Protein AF-A0A6I9Y7Z2-F1 (afdb_monomer_lite)

InterPro domains:
  IPR001881 EGF-like calcium-binding domain [SM00179] (11-56)
  IPR018097 EGF-like calcium-binding, conserved site [PS01187] (11-37)
  IPR049883 NOTCH1, EGF-like calcium-binding domain [PF07645] (11-55)
  IPR055088 Fibulin, C-terminal Ig-like domain [PF22914] (70-120)

Sequence (152 aa):
MTYKGTYLFNDINECELDSNQCTEAQNCVNFHGGYRCVEKKLCQEPYVHVSENRCLCPTSNPLCHEKPSSVIYRYMSILADRTVPSDIFQIQATTFYPGSFNTFQIRSGNEDGEFYIRVSPYPSNSQSQPFFYKVYSGTGLPNTDAFRSGGL

pLDDT: mean 70.4, std 15.23, range [35.31, 93.12]

Organism: NCBI:txid35019

Structure (mmCIF, N/CA/C/O backbone):
data_AF-A0A6I9Y7Z2-F1
#
_entry.id   AF-A0A6I9Y7Z2-F1
#
loop_
_atom_site.group_PDB
_atom_site.id
_atom_site.type_symbol
_atom_site.label_atom_id
_atom_site.label_alt_id
_atom_site.label_comp_id
_atom_site.label_asym_id
_atom_site.label_entity_id
_atom_site.label_seq_id
_atom_site.pdbx_PDB_ins_code
_atom_site.Cartn_x
_atom_site.Cartn_y
_atom_site.Cartn_z
_atom_site.occupancy
_atom_site.B_iso_or_equiv
_atom_site.auth_seq_id
_atom_site.auth_comp_id
_atom_site.auth_asym_id
_atom_site.auth_atom_id
_atom_site.pdbx_PDB_model_num
ATOM 1 N N . MET A 1 1 ? -37.932 18.261 21.947 1.00 35.50 1 MET A N 1
ATOM 2 C CA . MET A 1 1 ? -36.478 18.394 22.167 1.00 35.50 1 MET A CA 1
ATOM 3 C C . MET A 1 1 ? -35.796 17.975 20.880 1.00 35.50 1 MET A C 1
ATOM 5 O O . MET A 1 1 ? -35.914 16.823 20.490 1.00 35.50 1 MET A O 1
ATOM 9 N N . THR A 1 2 ? -35.213 18.932 20.167 1.00 35.31 2 THR A N 1
ATOM 10 C CA . THR A 1 2 ? -34.608 18.728 18.847 1.00 35.31 2 THR A CA 1
ATOM 11 C C . THR A 1 2 ? -33.109 18.552 19.042 1.00 35.31 2 THR A C 1
ATOM 13 O O . THR A 1 2 ? -32.429 19.524 19.363 1.00 35.31 2 THR A O 1
ATOM 16 N N . TYR A 1 3 ? -32.586 17.339 18.869 1.00 41.38 3 TYR A N 1
ATOM 17 C CA . TYR A 1 3 ? -31.139 17.125 18.822 1.00 41.38 3 TYR A CA 1
ATOM 18 C C . TYR A 1 3 ? -30.618 17.539 17.441 1.00 41.38 3 TYR A C 1
ATOM 20 O O . TYR A 1 3 ? -30.558 16.749 16.505 1.00 41.38 3 TYR A O 1
ATOM 28 N N . LYS A 1 4 ? -30.262 18.823 17.316 1.00 50.69 4 LYS A N 1
ATOM 29 C CA . LYS A 1 4 ? -29.220 19.263 16.384 1.00 50.69 4 LYS A CA 1
ATOM 30 C C . LYS A 1 4 ? -27.877 18.937 17.033 1.00 50.69 4 LYS A C 1
ATOM 32 O O . LYS A 1 4 ? -27.577 19.472 18.094 1.00 50.69 4 LYS A O 1
ATOM 37 N N . GLY A 1 5 ? -27.078 18.098 16.389 1.00 41.09 5 GLY A N 1
ATOM 38 C CA . GLY A 1 5 ? -25.721 17.806 16.830 1.00 41.09 5 GLY A CA 1
ATOM 39 C C . GLY A 1 5 ? -25.018 16.892 15.844 1.00 41.09 5 GLY A C 1
ATOM 40 O O . GLY A 1 5 ? -25.072 15.677 15.967 1.00 41.09 5 GLY A O 1
ATOM 41 N N . THR A 1 6 ? -24.380 17.494 14.848 1.00 51.47 6 THR A N 1
ATOM 42 C CA . THR A 1 6 ? -23.274 16.910 14.088 1.00 51.47 6 THR A CA 1
ATOM 43 C C . THR A 1 6 ? -22.188 16.439 15.056 1.00 51.47 6 THR A C 1
ATOM 45 O O . THR A 1 6 ? -21.318 17.221 15.429 1.00 51.47 6 THR A O 1
ATOM 48 N N . TYR A 1 7 ? -22.226 15.174 15.464 1.00 51.09 7 TYR A N 1
ATOM 49 C CA . TYR A 1 7 ? -21.054 14.495 16.002 1.00 51.09 7 TYR A CA 1
ATOM 50 C C . TYR A 1 7 ? -20.417 13.730 14.847 1.00 51.09 7 TYR A C 1
ATOM 52 O O . TYR A 1 7 ? -20.650 12.541 14.660 1.00 51.09 7 TYR A O 1
ATOM 60 N N . LEU A 1 8 ? -19.611 14.439 14.055 1.00 56.81 8 LEU A N 1
ATOM 61 C CA . LEU A 1 8 ? -18.432 13.820 13.454 1.00 56.81 8 LEU A CA 1
ATOM 62 C C . LEU A 1 8 ? -17.539 13.475 14.648 1.00 56.81 8 LEU A C 1
ATOM 64 O O . LEU A 1 8 ? -16.763 14.301 15.119 1.00 56.81 8 LEU A O 1
ATOM 68 N N . PHE A 1 9 ? -17.841 12.339 15.270 1.00 56.94 9 PHE A N 1
ATOM 69 C CA . PHE A 1 9 ? -17.202 11.872 16.486 1.00 56.94 9 PHE A CA 1
ATOM 70 C C . PHE A 1 9 ? -15.717 11.710 16.163 1.00 56.94 9 PHE A C 1
ATOM 72 O O . PHE A 1 9 ? -15.385 11.055 15.178 1.00 56.94 9 PHE A O 1
ATOM 79 N N . ASN A 1 10 ? -14.839 12.370 16.921 1.00 67.50 10 ASN A N 1
ATOM 80 C CA . ASN A 1 10 ? -13.398 12.209 16.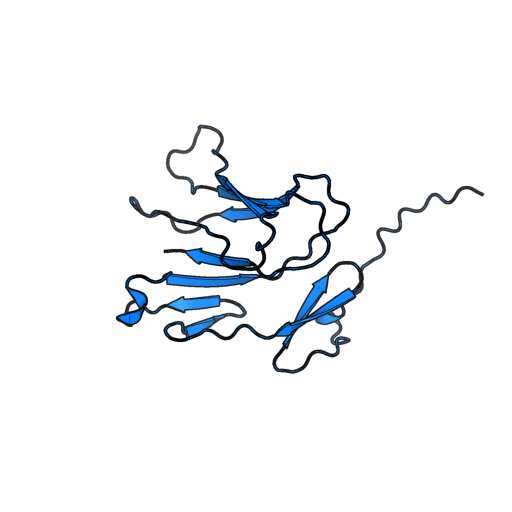754 1.00 67.50 10 ASN A CA 1
ATOM 81 C C . ASN A 1 10 ? -13.065 10.729 16.944 1.00 67.50 10 ASN A C 1
ATOM 83 O O . ASN A 1 10 ? -13.122 10.223 18.065 1.00 67.50 10 ASN A O 1
ATOM 87 N N . ASP A 1 11 ? -12.759 10.053 15.844 1.00 72.00 11 ASP A N 1
ATOM 88 C CA . ASP A 1 11 ? -12.157 8.731 15.860 1.00 72.00 11 ASP A CA 1
ATOM 89 C C . ASP A 1 11 ? -10.863 8.803 16.678 1.00 72.00 11 ASP A C 1
ATOM 91 O O . ASP A 1 11 ? -10.045 9.710 16.489 1.00 72.00 11 ASP A O 1
ATOM 95 N N . ILE A 1 12 ? -10.721 7.907 17.649 1.00 80.88 12 ILE A N 1
ATOM 96 C CA . ILE A 1 12 ? -9.528 7.846 18.489 1.00 80.8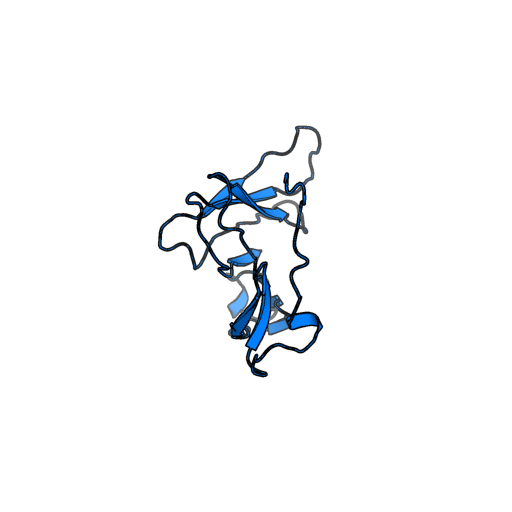8 12 ILE A CA 1
ATOM 97 C C . ILE A 1 12 ? -8.494 7.064 17.698 1.00 80.88 12 ILE A C 1
ATOM 99 O O . ILE A 1 12 ? -8.743 5.918 17.365 1.00 80.88 12 ILE A O 1
ATOM 103 N N . ASN A 1 13 ? -7.334 7.660 17.424 1.00 84.56 13 ASN A N 1
ATOM 104 C CA . ASN A 1 13 ? -6.265 6.945 16.742 1.00 84.56 13 ASN A CA 1
ATOM 105 C C . ASN A 1 13 ? -5.469 6.094 17.740 1.00 84.56 13 ASN A C 1
ATOM 107 O O . ASN A 1 13 ? -4.490 6.562 18.326 1.00 84.56 13 ASN A O 1
ATOM 111 N N . GLU A 1 14 ? -5.868 4.837 17.937 1.00 88.88 14 GLU A N 1
ATOM 112 C CA . GLU A 1 14 ? -5.180 3.935 18.871 1.00 88.88 14 GLU A CA 1
ATOM 113 C C . GLU A 1 14 ? -3.758 3.568 18.413 1.00 88.88 14 GLU A C 1
ATOM 115 O O . GLU A 1 14 ? -2.938 3.107 19.215 1.00 88.88 14 GLU A O 1
ATOM 120 N N . CYS A 1 15 ? -3.445 3.781 17.130 1.00 86.75 15 CYS A N 1
ATOM 121 C CA . CYS A 1 15 ? -2.104 3.583 16.588 1.00 86.75 15 CYS A CA 1
ATOM 122 C C . CYS A 1 15 ? -1.139 4.716 16.970 1.00 86.75 15 CYS A C 1
ATOM 124 O O . CYS A 1 15 ? 0.039 4.448 17.159 1.00 86.75 15 CYS A O 1
ATOM 126 N N . GLU A 1 16 ? -1.616 5.959 17.093 1.00 88.06 16 GLU A N 1
ATOM 127 C CA . GLU A 1 16 ? -0.796 7.104 17.535 1.00 88.06 16 GLU A CA 1
ATOM 128 C C . GLU A 1 16 ? -0.673 7.191 19.058 1.00 88.06 16 GLU A C 1
ATOM 130 O O . GLU A 1 16 ? 0.304 7.729 19.572 1.00 88.06 16 GLU A O 1
ATOM 135 N N . LEU A 1 17 ? -1.671 6.679 19.781 1.00 86.44 17 LEU A N 1
ATOM 136 C CA . LEU A 1 17 ? -1.716 6.703 21.244 1.00 86.44 17 LEU A CA 1
ATOM 137 C C . LEU A 1 17 ? -1.037 5.491 21.900 1.00 86.44 17 LEU A C 1
ATOM 139 O O . LEU A 1 17 ? -1.133 5.341 23.117 1.00 86.44 17 LEU A O 1
ATOM 143 N N . ASP A 1 18 ? -0.415 4.608 21.110 1.00 83.25 18 ASP A N 1
ATOM 144 C CA . ASP A 1 18 ? 0.159 3.328 21.556 1.00 83.25 18 ASP A CA 1
ATOM 145 C C . ASP A 1 18 ? -0.816 2.475 22.397 1.00 83.25 18 ASP A C 1
ATOM 147 O O . ASP A 1 18 ? -0.422 1.634 23.204 1.00 83.25 18 ASP A O 1
ATOM 151 N N . SER A 1 19 ? -2.123 2.665 22.195 1.00 87.00 19 SER A N 1
ATOM 152 C CA . SER A 1 19 ? -3.193 1.935 22.884 1.00 87.00 19 SER A CA 1
ATOM 153 C C . SER A 1 19 ? -3.690 0.728 22.080 1.00 87.00 19 SER A C 1
ATOM 155 O O . SER A 1 19 ? -4.782 0.212 22.325 1.00 87.00 19 SER A O 1
ATOM 157 N N . ASN A 1 20 ? -2.910 0.297 21.091 1.00 87.62 20 ASN A N 1
ATOM 158 C CA . ASN A 1 20 ? -3.186 -0.865 20.261 1.00 87.62 20 ASN A CA 1
ATOM 159 C C . ASN A 1 20 ? -2.572 -2.135 20.871 1.00 87.62 20 ASN A C 1
ATOM 161 O O . ASN A 1 20 ? -1.593 -2.085 21.609 1.00 87.62 20 ASN A O 1
ATOM 165 N N . GLN A 1 21 ? -3.151 -3.295 20.561 1.00 93.12 21 GLN A N 1
ATOM 166 C CA . GLN A 1 21 ? -2.658 -4.603 21.022 1.00 93.12 21 GLN A CA 1
ATOM 167 C C . GLN A 1 21 ? -1.899 -5.357 19.919 1.00 93.12 21 GLN A C 1
ATOM 169 O O . GLN A 1 21 ? -1.929 -6.587 19.861 1.00 93.12 21 GLN A O 1
ATOM 174 N N . CYS A 1 22 ? -1.263 -4.631 18.997 1.00 91.00 22 CYS A N 1
ATOM 175 C CA . CYS A 1 22 ? -0.543 -5.251 17.893 1.00 91.00 22 CYS A CA 1
ATOM 176 C C . CYS A 1 22 ? 0.789 -5.842 18.362 1.00 91.00 22 CYS A C 1
ATOM 178 O O . CYS A 1 22 ? 1.491 -5.277 19.196 1.00 91.00 22 CYS A O 1
ATOM 180 N N . THR A 1 23 ? 1.155 -6.994 17.804 1.00 90.44 23 THR A N 1
ATOM 181 C CA . THR A 1 23 ? 2.475 -7.597 18.035 1.00 90.44 23 THR A CA 1
ATOM 182 C C . THR A 1 23 ? 3.566 -6.852 17.260 1.00 90.44 23 THR A C 1
ATOM 184 O O . THR A 1 23 ? 3.284 -6.172 16.275 1.00 90.44 23 THR A O 1
ATOM 187 N N . GLU A 1 24 ? 4.840 -7.052 17.616 1.00 85.75 24 GLU A N 1
ATOM 188 C CA . GLU A 1 24 ? 5.974 -6.484 16.863 1.00 85.75 24 GLU A CA 1
ATOM 189 C C . GLU A 1 24 ? 6.015 -6.936 15.390 1.00 85.75 24 GLU A C 1
ATOM 191 O O . GLU A 1 24 ? 6.574 -6.241 14.539 1.00 85.75 24 GLU A O 1
ATOM 196 N N . ALA A 1 25 ? 5.405 -8.078 15.060 1.00 85.12 25 ALA A N 1
ATOM 197 C CA . ALA A 1 25 ? 5.286 -8.591 13.694 1.00 85.12 25 ALA A CA 1
ATOM 198 C C . ALA A 1 25 ? 4.113 -7.969 12.906 1.00 85.12 25 ALA A C 1
ATOM 200 O O . ALA A 1 25 ? 3.929 -8.270 11.724 1.00 85.12 25 ALA A O 1
ATOM 201 N N . GLN A 1 26 ? 3.320 -7.100 13.533 1.00 87.44 26 GLN A N 1
ATOM 202 C CA . GLN A 1 26 ? 2.138 -6.474 12.951 1.00 87.44 26 GLN A CA 1
ATOM 203 C C . GLN A 1 26 ? 2.304 -4.956 12.838 1.00 87.44 26 GLN A C 1
ATOM 205 O O . GLN A 1 26 ? 3.022 -4.321 13.604 1.00 87.44 26 GLN A O 1
ATOM 210 N N . ASN A 1 27 ? 1.629 -4.376 11.852 1.00 85.19 27 ASN A N 1
ATOM 211 C CA . ASN A 1 27 ? 1.423 -2.941 11.728 1.00 85.19 27 ASN A CA 1
ATOM 212 C C . ASN A 1 27 ? 0.035 -2.592 12.267 1.00 85.19 27 ASN A C 1
ATOM 214 O O . ASN A 1 27 ? -0.939 -3.285 11.963 1.00 85.19 27 ASN A O 1
ATOM 218 N N . CYS A 1 28 ? -0.058 -1.501 13.023 1.00 86.06 28 CYS A N 1
ATOM 219 C CA . CYS A 1 28 ? -1.339 -0.928 13.415 1.00 86.06 28 CYS A CA 1
ATOM 220 C C . CYS A 1 28 ? -1.899 -0.086 12.263 1.00 86.06 28 CYS A C 1
ATOM 222 O O . CYS A 1 28 ? -1.206 0.776 11.722 1.00 86.06 28 CYS A O 1
ATOM 224 N N . VAL A 1 29 ? -3.146 -0.350 11.872 1.00 84.69 29 VAL A N 1
ATOM 225 C CA . VAL A 1 29 ? -3.880 0.433 10.873 1.00 84.69 29 VAL A CA 1
ATOM 226 C C . VAL A 1 29 ? -5.121 1.014 11.533 1.00 84.69 29 VAL A C 1
ATOM 228 O O . VAL A 1 29 ? -6.030 0.263 11.893 1.00 84.69 29 VAL A O 1
ATOM 231 N N . ASN A 1 30 ? -5.155 2.341 11.657 1.00 81.62 30 ASN A N 1
ATOM 232 C CA . ASN A 1 30 ? -6.303 3.076 12.176 1.00 81.62 30 ASN A CA 1
ATOM 233 C C . ASN A 1 30 ? -7.376 3.254 11.094 1.00 81.62 30 ASN A C 1
ATOM 235 O O . ASN A 1 30 ? -7.064 3.575 9.941 1.00 81.62 30 ASN A O 1
ATOM 239 N N . PHE A 1 31 ? -8.641 3.086 11.454 1.00 76.50 31 PHE A N 1
ATOM 240 C CA . PHE A 1 31 ? -9.783 3.387 10.600 1.00 76.50 31 PHE A CA 1
ATOM 241 C C . PHE A 1 31 ? -10.942 3.929 11.431 1.00 76.50 31 PHE A C 1
ATOM 243 O O . PHE A 1 31 ? -11.010 3.756 12.633 1.00 76.50 31 PHE A O 1
ATOM 250 N N . HIS A 1 32 ? -11.906 4.565 10.771 1.00 73.75 32 HIS A N 1
ATOM 251 C CA . HIS A 1 32 ? -13.039 5.131 11.489 1.00 73.75 32 HIS A CA 1
ATOM 252 C C . HIS A 1 32 ? -13.822 4.046 12.250 1.00 73.75 32 HIS A C 1
ATOM 254 O O . HIS A 1 32 ? -14.424 3.162 11.633 1.00 73.75 32 HIS A O 1
ATOM 260 N N . GLY A 1 33 ? -13.867 4.162 13.575 1.00 76.25 33 GLY A N 1
ATOM 261 C CA . GLY A 1 33 ? -14.504 3.212 14.480 1.00 76.25 33 GLY A CA 1
ATOM 262 C C . GLY A 1 33 ? -13.554 2.178 15.098 1.00 76.25 33 GLY A C 1
ATOM 263 O O . GLY A 1 33 ? -14.059 1.267 15.755 1.00 76.25 33 GLY A O 1
ATOM 264 N N . GLY A 1 34 ? -12.232 2.290 14.898 1.00 82.69 34 GLY A N 1
ATOM 265 C CA . GLY A 1 34 ? -11.214 1.515 15.621 1.00 82.69 34 GLY A CA 1
ATOM 266 C C . GLY A 1 34 ? -9.947 1.183 14.817 1.00 82.69 34 GLY A C 1
ATOM 267 O O . GLY A 1 34 ? -9.648 1.766 13.781 1.00 82.69 34 GLY A O 1
ATOM 268 N N . TYR A 1 35 ? -9.208 0.161 15.252 1.00 84.88 35 TYR A N 1
ATOM 269 C CA . TYR A 1 35 ? -7.946 -0.243 14.620 1.00 84.88 35 TYR A CA 1
ATOM 270 C C . TYR A 1 35 ? -7.899 -1.733 14.267 1.00 84.88 35 TYR A C 1
ATOM 272 O O . TYR A 1 35 ? -8.665 -2.562 14.766 1.00 84.88 35 TYR A O 1
ATOM 280 N N . ARG A 1 36 ? -6.967 -2.101 13.381 1.00 85.44 36 ARG A N 1
ATOM 281 C CA . ARG A 1 36 ? -6.668 -3.498 13.035 1.00 85.44 36 ARG A CA 1
ATOM 282 C C . ARG A 1 36 ? -5.167 -3.704 12.965 1.00 85.44 36 ARG A C 1
ATOM 284 O O . ARG A 1 36 ? -4.441 -2.913 12.368 1.00 85.44 36 ARG A O 1
ATOM 291 N N . CYS A 1 37 ? -4.727 -4.817 13.535 1.00 86.19 37 CYS A N 1
ATOM 292 C CA . CYS A 1 37 ? -3.358 -5.287 13.420 1.00 86.19 37 CYS A CA 1
ATOM 293 C C . CYS A 1 37 ? -3.235 -6.141 12.162 1.00 86.19 37 CYS A C 1
ATOM 295 O O . CYS A 1 37 ? -3.843 -7.207 12.061 1.00 86.19 37 CYS A O 1
ATOM 297 N N . VAL A 1 38 ? -2.470 -5.660 11.191 1.00 82.00 38 VAL A N 1
ATOM 298 C CA . VAL A 1 38 ? -2.202 -6.373 9.938 1.00 82.00 38 VAL A CA 1
ATOM 299 C C . VAL A 1 38 ? -0.783 -6.908 9.963 1.00 82.00 38 VAL A C 1
ATOM 301 O O . VAL A 1 38 ? 0.126 -6.243 10.452 1.00 82.00 38 VAL A O 1
ATOM 304 N N . GLU A 1 39 ? -0.564 -8.112 9.446 1.00 82.50 39 GLU A N 1
ATOM 305 C CA . GLU A 1 39 ? 0.787 -8.666 9.369 1.00 82.50 39 GLU A CA 1
ATOM 306 C C . GLU A 1 39 ? 1.701 -7.758 8.540 1.00 82.50 39 GLU A C 1
ATOM 308 O O . GLU A 1 39 ? 1.334 -7.292 7.452 1.00 82.50 39 GLU A O 1
ATOM 313 N N . LYS A 1 40 ? 2.917 -7.517 9.040 1.00 78.88 40 LYS A N 1
ATOM 314 C CA . LYS A 1 40 ? 3.945 -6.802 8.284 1.00 78.88 40 LYS A CA 1
ATOM 315 C C . LYS A 1 40 ? 4.234 -7.579 7.003 1.00 78.88 40 LYS A C 1
ATOM 317 O O . LYS A 1 40 ? 4.801 -8.670 7.033 1.00 78.88 40 LYS A O 1
ATOM 322 N N . LYS A 1 41 ? 3.857 -7.015 5.851 1.00 76.62 41 LYS A N 1
ATOM 323 C CA . LYS A 1 41 ? 4.217 -7.585 4.550 1.00 76.62 41 LYS A CA 1
ATOM 324 C C . LYS A 1 41 ? 5.723 -7.441 4.355 1.00 76.62 41 LYS A C 1
ATOM 326 O O . LYS A 1 41 ? 6.221 -6.360 4.049 1.00 76.62 41 LYS A O 1
ATOM 331 N N . LEU A 1 42 ? 6.437 -8.547 4.534 1.00 81.50 42 LEU A N 1
ATOM 332 C CA . LEU A 1 42 ? 7.863 -8.626 4.254 1.00 81.50 42 LEU A CA 1
ATOM 333 C C . LEU A 1 42 ? 8.105 -8.601 2.742 1.00 81.50 42 LEU A C 1
ATOM 335 O O . LEU A 1 42 ? 7.341 -9.165 1.950 1.00 81.50 42 LEU A O 1
ATOM 339 N N . CYS A 1 43 ? 9.187 -7.941 2.339 1.00 85.31 43 CYS A N 1
ATOM 340 C CA . CYS A 1 43 ? 9.669 -8.031 0.970 1.00 85.31 43 CYS A CA 1
ATOM 341 C C . CYS A 1 43 ? 10.106 -9.474 0.705 1.00 85.31 43 CYS A C 1
ATOM 343 O O . CYS A 1 43 ? 10.918 -10.027 1.441 1.00 85.31 43 CYS A O 1
ATOM 345 N N . GLN A 1 44 ? 9.530 -10.090 -0.323 1.00 86.69 44 GLN A N 1
ATOM 346 C CA . GLN A 1 44 ? 9.930 -11.419 -0.770 1.00 86.69 44 GLN A CA 1
ATOM 347 C C . GLN A 1 44 ? 11.075 -11.287 -1.765 1.00 86.69 44 GLN A C 1
ATOM 349 O O . GLN A 1 44 ? 11.056 -10.380 -2.600 1.00 86.69 44 GLN A O 1
ATOM 354 N N . GLU A 1 45 ? 12.035 -12.207 -1.717 1.00 85.50 45 GLU A N 1
ATOM 355 C CA . GLU A 1 45 ? 13.110 -12.281 -2.706 1.00 85.50 45 GLU A CA 1
ATOM 356 C C . GLU A 1 45 ? 12.524 -12.263 -4.137 1.00 85.50 45 GLU A C 1
ATOM 358 O O . GLU A 1 45 ? 11.518 -12.935 -4.397 1.00 85.50 45 GLU A O 1
ATOM 363 N N . PRO A 1 46 ? 13.065 -11.461 -5.076 1.00 90.38 46 PRO A N 1
ATOM 364 C CA . PRO A 1 46 ? 14.331 -10.707 -5.047 1.00 90.38 46 PRO A CA 1
ATOM 365 C C . PRO A 1 46 ? 14.249 -9.273 -4.492 1.00 90.38 46 PRO A C 1
ATOM 367 O O . PRO A 1 46 ? 15.183 -8.489 -4.666 1.00 90.38 46 PRO A O 1
ATOM 370 N N . TYR A 1 47 ? 13.135 -8.894 -3.868 1.00 89.94 47 TYR A N 1
ATOM 371 C CA . TYR A 1 47 ? 12.929 -7.530 -3.403 1.00 89.94 47 TYR A CA 1
ATOM 372 C C . TYR A 1 47 ? 13.604 -7.248 -2.059 1.00 89.94 47 TYR A C 1
ATOM 374 O O . TYR A 1 47 ? 13.494 -8.025 -1.114 1.00 89.94 47 TYR A O 1
ATOM 382 N N . VAL A 1 48 ? 14.212 -6.069 -1.951 1.00 90.69 48 VAL A N 1
ATOM 383 C CA . VAL A 1 48 ? 14.868 -5.570 -0.739 1.00 90.69 48 VAL A CA 1
ATOM 384 C C . VAL A 1 48 ? 14.009 -4.481 -0.102 1.00 90.69 48 VAL A C 1
ATOM 386 O O . VAL A 1 48 ? 13.455 -3.626 -0.797 1.00 90.69 48 VAL A O 1
ATOM 389 N N . HIS A 1 49 ? 13.882 -4.513 1.223 1.00 88.94 49 HIS A N 1
ATOM 390 C CA . HIS A 1 49 ? 13.163 -3.497 1.989 1.00 88.94 49 HIS A CA 1
ATOM 391 C C . HIS A 1 49 ? 13.937 -2.175 1.999 1.00 88.94 49 HIS A C 1
ATOM 393 O O . HIS A 1 49 ? 15.119 -2.159 2.335 1.00 88.94 49 HIS A O 1
ATOM 399 N N . VAL A 1 50 ? 13.273 -1.073 1.638 1.00 84.62 50 VAL A N 1
ATOM 400 C CA . VAL A 1 50 ? 13.915 0.254 1.535 1.00 84.62 50 VAL A CA 1
ATOM 401 C C . VAL A 1 50 ? 13.280 1.285 2.460 1.00 84.62 50 VAL A C 1
ATOM 403 O O . VAL A 1 50 ? 13.980 2.132 3.002 1.00 84.62 50 VAL A O 1
ATOM 406 N N . SER A 1 51 ? 11.970 1.214 2.671 1.00 80.25 51 SER A N 1
ATOM 407 C CA . SER A 1 51 ? 11.256 2.051 3.637 1.00 80.25 51 SER A CA 1
ATOM 408 C C . SER A 1 51 ? 10.038 1.303 4.153 1.00 80.25 51 SER A C 1
ATOM 410 O O . SER A 1 51 ? 9.640 0.302 3.555 1.00 80.25 51 SER A O 1
ATOM 412 N N . GLU A 1 52 ? 9.399 1.832 5.197 1.00 72.88 52 GLU A N 1
ATOM 413 C CA . GLU A 1 52 ? 8.120 1.312 5.677 1.00 72.88 52 GLU A CA 1
ATOM 414 C C . GLU A 1 52 ? 7.148 1.165 4.500 1.00 72.88 52 GLU A C 1
ATOM 416 O O . GLU A 1 52 ? 6.808 2.128 3.808 1.00 72.88 52 GLU A O 1
ATOM 421 N N . ASN A 1 53 ? 6.762 -0.083 4.235 1.00 76.31 53 ASN A N 1
ATOM 422 C CA . ASN A 1 53 ?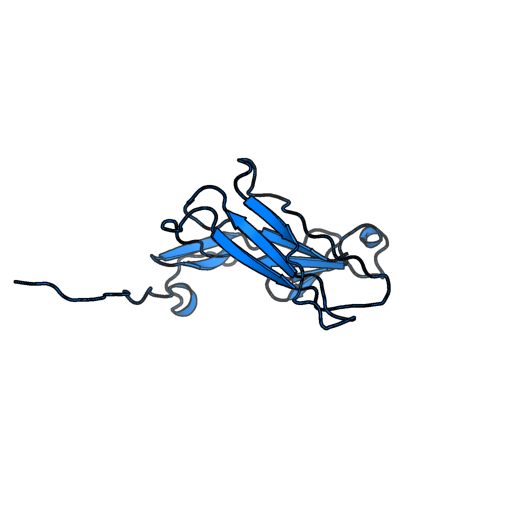 5.860 -0.492 3.163 1.00 76.31 53 ASN A CA 1
ATOM 423 C C . ASN A 1 53 ? 6.381 -0.373 1.716 1.00 76.31 53 ASN A C 1
ATOM 425 O O . ASN A 1 53 ? 5.581 -0.511 0.788 1.00 76.31 53 ASN A O 1
ATOM 429 N N . ARG A 1 54 ? 7.686 -0.166 1.478 1.00 82.31 54 ARG A N 1
ATOM 430 C CA . ARG A 1 54 ? 8.268 -0.153 0.122 1.00 82.31 54 ARG A CA 1
ATOM 431 C C . ARG A 1 54 ? 9.400 -1.158 -0.038 1.00 82.31 54 ARG A C 1
ATOM 433 O O . ARG A 1 54 ? 10.402 -1.126 0.677 1.00 82.31 54 ARG A O 1
ATOM 440 N N . CYS A 1 55 ? 9.273 -1.968 -1.080 1.00 87.25 55 CYS A N 1
ATOM 441 C CA . CYS A 1 55 ? 10.290 -2.905 -1.522 1.00 87.25 55 CYS A CA 1
ATOM 442 C C . CYS A 1 55 ? 10.823 -2.502 -2.901 1.00 87.25 55 CYS A C 1
ATOM 444 O O . CYS A 1 55 ? 10.037 -2.150 -3.783 1.00 87.25 55 CYS A O 1
ATOM 446 N N . LEU A 1 56 ? 12.137 -2.573 -3.108 1.00 88.00 56 LEU A N 1
ATOM 447 C CA . LEU A 1 56 ? 12.777 -2.320 -4.403 1.00 88.00 56 LEU A CA 1
ATOM 448 C C . LEU A 1 56 ? 13.386 -3.595 -4.970 1.00 88.00 56 LEU A C 1
ATOM 450 O O . LEU A 1 56 ? 13.910 -4.421 -4.228 1.00 88.00 56 LEU A O 1
ATOM 454 N N . CYS A 1 57 ? 13.327 -3.730 -6.290 1.00 89.25 57 CYS A N 1
ATOM 455 C CA . CYS A 1 57 ? 14.036 -4.766 -7.024 1.00 89.25 57 CYS A CA 1
ATOM 456 C C . CYS A 1 57 ? 15.336 -4.158 -7.576 1.00 89.25 57 CYS A C 1
ATOM 458 O O . CYS A 1 57 ? 15.260 -3.286 -8.445 1.00 89.25 57 CYS A O 1
ATOM 460 N N . PRO A 1 58 ? 16.525 -4.540 -7.074 1.00 88.12 58 PRO A N 1
ATOM 461 C CA . PRO A 1 58 ? 17.779 -3.961 -7.545 1.00 88.12 58 PRO A CA 1
ATOM 462 C C . PRO A 1 58 ? 18.037 -4.323 -9.009 1.00 88.12 58 PRO A C 1
ATOM 464 O O . PRO A 1 58 ? 17.987 -5.495 -9.369 1.00 88.12 58 PRO A O 1
ATOM 467 N N . THR A 1 59 ? 18.405 -3.347 -9.842 1.00 85.06 59 THR A N 1
ATOM 468 C CA . THR A 1 59 ? 18.766 -3.589 -11.254 1.00 85.06 59 THR A CA 1
ATOM 469 C C . THR A 1 59 ? 19.989 -4.502 -11.397 1.00 85.06 59 THR A C 1
ATOM 471 O O . THR A 1 59 ? 20.155 -5.166 -12.413 1.00 85.06 59 THR A O 1
ATOM 474 N N . SER A 1 60 ? 20.838 -4.566 -10.367 1.00 88.12 60 SER A N 1
ATOM 475 C CA . SER A 1 60 ? 21.970 -5.493 -10.298 1.00 88.12 60 SER A CA 1
ATOM 476 C C . SER A 1 60 ? 21.557 -6.957 -10.124 1.00 88.12 60 SER A C 1
ATOM 478 O O . SER A 1 60 ? 22.379 -7.835 -10.368 1.00 88.12 60 SER A O 1
ATOM 480 N N . ASN A 1 61 ? 20.319 -7.238 -9.701 1.00 88.94 61 ASN A N 1
ATOM 481 C CA . ASN A 1 61 ? 19.827 -8.597 -9.520 1.00 88.94 61 ASN A CA 1
ATOM 482 C C . ASN A 1 61 ? 19.155 -9.095 -10.817 1.00 88.94 61 ASN A C 1
ATOM 484 O O . ASN A 1 61 ? 18.111 -8.561 -11.199 1.00 88.94 61 ASN A O 1
ATOM 488 N N . PRO A 1 62 ? 19.678 -10.148 -11.476 1.00 90.06 62 PRO A N 1
ATOM 489 C CA . PRO A 1 62 ? 19.084 -10.696 -12.698 1.00 90.06 62 PRO A CA 1
ATOM 490 C C . PRO A 1 62 ? 17.623 -11.142 -12.534 1.00 90.06 62 PRO A C 1
ATOM 492 O O . PRO A 1 62 ? 16.853 -11.080 -13.490 1.00 90.06 62 PRO A O 1
ATOM 495 N N . LEU A 1 63 ? 17.208 -11.530 -11.320 1.00 90.06 63 LEU A N 1
ATOM 496 C CA . LEU A 1 63 ? 15.825 -11.922 -11.013 1.00 90.06 63 LEU A CA 1
ATOM 497 C C . LEU A 1 63 ? 14.817 -10.765 -11.140 1.00 90.06 63 LEU A C 1
ATOM 499 O O . LEU A 1 63 ? 13.608 -11.007 -11.107 1.00 90.06 63 LEU A O 1
ATOM 503 N N . CYS A 1 64 ? 15.293 -9.525 -11.274 1.00 87.12 64 CYS A N 1
ATOM 504 C CA . CYS A 1 64 ? 14.471 -8.324 -11.387 1.00 87.12 64 CYS A CA 1
ATOM 505 C C . CYS A 1 64 ? 14.140 -7.906 -12.827 1.00 87.12 64 CYS A C 1
ATOM 507 O O . CYS A 1 64 ? 13.317 -7.013 -12.990 1.00 87.12 64 CYS A O 1
ATOM 509 N N . HIS A 1 65 ? 14.727 -8.527 -13.860 1.00 83.31 65 HIS A N 1
ATOM 510 C CA . HIS A 1 65 ? 14.617 -8.051 -15.251 1.00 83.31 65 HIS A CA 1
ATOM 511 C C . HIS A 1 65 ? 13.164 -7.923 -15.750 1.00 83.31 65 HIS A C 1
ATOM 513 O O . HIS A 1 65 ? 12.822 -6.957 -16.421 1.00 83.31 65 HIS A O 1
ATOM 519 N N . GLU A 1 66 ? 12.298 -8.871 -15.385 1.00 80.94 66 GLU A N 1
ATOM 520 C CA . GLU A 1 66 ? 10.876 -8.891 -15.771 1.00 80.94 66 GLU A CA 1
ATOM 521 C C . GLU A 1 66 ? 9.937 -8.647 -14.579 1.00 80.94 66 GLU A C 1
ATOM 523 O O . GLU A 1 66 ? 8.765 -9.031 -14.586 1.00 80.94 66 GLU A O 1
ATOM 528 N N . LYS A 1 67 ? 10.453 -8.055 -13.498 1.00 79.69 67 LYS A N 1
ATOM 529 C CA . LYS A 1 67 ? 9.671 -7.768 -12.294 1.00 79.69 67 LYS A CA 1
ATOM 530 C C . LYS A 1 67 ? 9.520 -6.258 -12.106 1.00 79.69 67 LYS A C 1
ATOM 532 O O . LYS A 1 67 ? 10.404 -5.506 -12.498 1.00 79.69 67 LYS A O 1
ATOM 537 N N . PRO A 1 68 ? 8.433 -5.803 -11.455 1.00 79.25 68 PRO A N 1
ATOM 538 C CA . PRO A 1 68 ? 8.287 -4.406 -11.064 1.00 79.25 68 PRO A CA 1
ATOM 539 C C . PRO A 1 68 ? 9.522 -3.900 -10.316 1.00 79.25 68 PRO A C 1
ATOM 541 O O . PRO A 1 68 ? 9.960 -4.554 -9.364 1.00 79.25 68 PRO A O 1
ATOM 544 N N . SER A 1 69 ? 10.035 -2.732 -10.695 1.00 79.19 69 SER A N 1
ATOM 545 C CA . SER A 1 69 ? 11.193 -2.089 -10.059 1.00 79.19 69 SER A CA 1
ATOM 546 C C . SER A 1 69 ? 10.926 -1.724 -8.596 1.00 79.19 69 SER A C 1
ATOM 548 O O . SER A 1 69 ? 11.834 -1.719 -7.759 1.00 79.19 69 SER A O 1
ATOM 550 N N . SER A 1 70 ? 9.660 -1.477 -8.248 1.00 79.12 70 SER A N 1
ATOM 551 C CA . SER A 1 70 ? 9.237 -1.245 -6.870 1.00 79.12 70 SER A CA 1
ATOM 552 C C . SER A 1 70 ? 7.856 -1.810 -6.570 1.00 79.12 70 SER A C 1
ATOM 554 O O . SER A 1 70 ? 7.001 -1.921 -7.445 1.00 79.12 70 SER A O 1
ATOM 556 N N . VAL A 1 71 ? 7.644 -2.161 -5.305 1.00 79.44 71 VAL A N 1
ATOM 557 C CA . VAL A 1 71 ? 6.373 -2.629 -4.752 1.00 79.44 71 VAL A CA 1
ATOM 558 C C . VAL A 1 71 ? 6.063 -1.786 -3.529 1.00 79.44 71 VAL A C 1
ATOM 560 O O . VAL A 1 71 ? 6.912 -1.651 -2.647 1.00 79.44 71 VAL A O 1
ATOM 563 N N . ILE A 1 72 ? 4.853 -1.237 -3.470 1.00 78.44 72 ILE A N 1
ATOM 564 C CA . ILE A 1 72 ? 4.382 -0.447 -2.334 1.00 78.44 72 ILE A CA 1
ATOM 565 C C . ILE A 1 72 ? 3.144 -1.129 -1.751 1.00 78.44 72 ILE A C 1
ATOM 567 O O . ILE A 1 72 ? 2.203 -1.449 -2.480 1.00 78.44 72 ILE A O 1
ATOM 571 N N . TYR A 1 73 ? 3.147 -1.342 -0.437 1.00 76.12 73 TYR A N 1
ATOM 572 C CA . TYR A 1 73 ? 1.992 -1.820 0.316 1.00 76.12 73 TYR A CA 1
ATOM 573 C C . TYR A 1 73 ? 1.260 -0.623 0.927 1.00 76.12 73 TYR A C 1
ATOM 575 O O . TYR A 1 73 ? 1.877 0.239 1.548 1.00 76.12 73 TYR A O 1
ATOM 583 N N . ARG A 1 74 ? -0.058 -0.532 0.739 1.00 73.69 74 ARG A N 1
ATOM 584 C CA . ARG A 1 74 ? -0.878 0.489 1.403 1.00 73.69 74 ARG A CA 1
ATOM 585 C C . ARG A 1 74 ? -2.160 -0.126 1.932 1.00 73.69 74 ARG A C 1
ATOM 587 O O . ARG A 1 74 ? -2.823 -0.882 1.225 1.00 73.69 74 ARG A O 1
ATOM 594 N N . TYR A 1 75 ? -2.498 0.251 3.157 1.00 72.44 75 TYR A N 1
ATOM 595 C CA . TYR A 1 75 ? -3.766 -0.062 3.797 1.00 72.44 75 TYR A CA 1
ATOM 596 C C . TYR A 1 75 ? -4.641 1.187 3.735 1.00 72.44 75 TYR A C 1
ATOM 598 O O . TYR A 1 75 ? -4.166 2.284 4.027 1.00 72.44 75 TYR A O 1
ATOM 606 N N . MET A 1 76 ? -5.892 1.041 3.307 1.00 67.75 76 MET A N 1
ATOM 607 C CA . MET A 1 76 ? -6.829 2.159 3.178 1.00 67.75 76 MET A CA 1
ATOM 608 C C . MET A 1 76 ? -8.119 1.841 3.915 1.00 67.75 76 MET A C 1
ATOM 610 O O . MET A 1 76 ? -8.670 0.754 3.753 1.00 67.75 76 MET A O 1
ATOM 614 N N . SER A 1 77 ? -8.620 2.802 4.687 1.00 62.28 77 SER A N 1
ATOM 615 C CA . SER A 1 77 ? -9.935 2.738 5.312 1.00 62.28 77 SER A CA 1
ATOM 616 C C . SER A 1 77 ? -11.007 3.187 4.316 1.00 62.28 77 SER A C 1
ATOM 618 O O . SER A 1 77 ? -11.057 4.340 3.887 1.00 62.28 77 SER A O 1
ATOM 620 N N . ILE A 1 78 ? -11.864 2.253 3.905 1.00 63.69 78 ILE A N 1
ATOM 621 C CA . ILE A 1 78 ? -13.013 2.538 3.041 1.00 63.69 78 ILE A CA 1
ATOM 622 C C . ILE A 1 78 ? -14.255 2.558 3.928 1.00 63.69 78 ILE A C 1
ATOM 624 O O . ILE A 1 78 ? -14.548 1.580 4.613 1.00 63.69 78 ILE A O 1
ATOM 628 N N . LEU A 1 79 ? -14.963 3.689 3.936 1.00 60.12 79 LEU A N 1
ATOM 629 C CA . LEU A 1 79 ? -16.249 3.812 4.623 1.00 60.12 79 LEU A CA 1
ATOM 630 C C . LEU A 1 79 ? -17.312 3.033 3.839 1.00 60.12 79 LEU A C 1
ATOM 632 O O . LEU A 1 79 ? -17.430 3.229 2.630 1.00 60.12 79 LEU A O 1
ATOM 636 N N . ALA A 1 80 ? -18.087 2.199 4.534 1.00 56.22 80 ALA A N 1
ATOM 637 C CA . ALA A 1 80 ? -19.115 1.346 3.931 1.00 56.22 80 ALA A CA 1
ATOM 638 C C . ALA A 1 80 ? -20.304 2.136 3.354 1.00 56.22 80 ALA A C 1
ATOM 640 O O . ALA A 1 80 ? -20.939 1.700 2.402 1.00 56.22 80 ALA A O 1
ATOM 641 N N . ASP A 1 81 ? -20.585 3.329 3.886 1.00 61.12 81 ASP A N 1
ATOM 642 C CA . ASP A 1 81 ? -21.749 4.145 3.506 1.00 61.12 81 ASP A CA 1
ATOM 643 C C . ASP A 1 81 ? -21.496 5.019 2.262 1.00 61.12 81 ASP A C 1
ATOM 645 O O . ASP A 1 81 ? -21.837 6.201 2.192 1.00 61.12 81 ASP A O 1
ATOM 649 N N . ARG A 1 82 ? -20.789 4.462 1.277 1.00 64.44 82 ARG A N 1
ATOM 650 C CA . ARG A 1 82 ? -20.414 5.165 0.050 1.00 64.44 82 ARG A CA 1
ATOM 651 C C . ARG A 1 82 ? -21.395 4.858 -1.075 1.00 64.44 82 ARG A C 1
ATOM 653 O O . ARG A 1 82 ? -21.747 3.709 -1.326 1.00 64.44 82 ARG A O 1
ATOM 660 N N . THR A 1 83 ? -21.788 5.892 -1.815 1.00 67.81 83 THR A N 1
ATOM 661 C CA . THR A 1 83 ? -22.620 5.741 -3.015 1.00 67.81 83 THR A CA 1
ATOM 662 C C . THR A 1 83 ? -21.844 5.013 -4.105 1.00 67.81 83 THR A C 1
ATOM 664 O O . THR A 1 83 ? -20.760 5.446 -4.493 1.00 67.81 83 THR A O 1
ATOM 667 N N . VAL A 1 84 ? -22.390 3.919 -4.619 1.00 67.81 84 VAL A N 1
ATOM 668 C CA . VAL A 1 84 ? -21.715 3.075 -5.608 1.00 67.81 84 VAL A CA 1
ATOM 669 C C . VAL A 1 84 ? -22.038 3.535 -7.039 1.00 67.81 84 VAL A C 1
ATOM 671 O O . VAL A 1 84 ? -23.209 3.789 -7.328 1.00 67.81 84 VAL A O 1
ATOM 674 N N . PRO A 1 85 ? -21.054 3.591 -7.959 1.00 70.94 85 PRO A N 1
ATOM 675 C CA . PRO A 1 85 ? -19.630 3.366 -7.728 1.00 70.94 85 PRO A CA 1
ATOM 676 C C . PRO A 1 85 ? -18.949 4.563 -7.059 1.00 70.94 85 PRO A C 1
ATOM 678 O O . PRO A 1 85 ? -19.264 5.712 -7.359 1.00 70.94 85 PRO A O 1
ATOM 681 N N . SER A 1 86 ? -17.970 4.292 -6.197 1.00 71.94 86 SER A N 1
ATOM 682 C CA . SER A 1 86 ? -17.225 5.330 -5.472 1.00 71.94 86 SER A CA 1
ATOM 683 C C . SER A 1 86 ? -15.744 5.337 -5.810 1.00 71.94 86 SER A C 1
ATOM 685 O O . SER A 1 86 ? -15.118 4.279 -5.878 1.00 71.94 86 SER A O 1
ATOM 687 N N . ASP A 1 87 ? -15.177 6.538 -5.942 1.00 75.25 87 ASP A N 1
ATOM 688 C CA . ASP A 1 87 ? -13.732 6.760 -6.025 1.00 75.25 87 ASP A CA 1
ATOM 689 C C . ASP A 1 87 ? -13.080 6.321 -4.701 1.00 75.25 87 ASP A C 1
ATOM 691 O O . ASP A 1 87 ? -13.377 6.874 -3.638 1.00 75.25 87 ASP A O 1
ATOM 695 N N . ILE A 1 88 ? -12.183 5.334 -4.748 1.00 74.06 88 ILE A N 1
ATOM 696 C CA . ILE A 1 88 ? -11.452 4.854 -3.566 1.00 74.06 88 ILE A CA 1
ATOM 697 C C . ILE A 1 88 ? -10.117 5.583 -3.438 1.00 74.06 88 ILE A C 1
ATOM 699 O O . ILE A 1 88 ? -9.862 6.227 -2.424 1.00 74.06 88 ILE A O 1
ATOM 703 N N . PHE A 1 89 ? -9.277 5.520 -4.473 1.00 74.94 89 PHE A N 1
ATOM 704 C CA . PHE A 1 89 ? -7.990 6.211 -4.504 1.00 74.94 89 PHE A CA 1
ATOM 705 C C . PHE A 1 89 ? -7.535 6.515 -5.929 1.00 74.94 89 PHE A C 1
ATOM 707 O O . PHE A 1 89 ? -8.029 5.941 -6.903 1.00 74.94 89 PHE A O 1
ATOM 714 N N . GLN A 1 90 ? -6.575 7.435 -6.035 1.00 77.44 90 GLN A N 1
ATOM 715 C CA . GLN A 1 90 ? -5.950 7.830 -7.292 1.00 77.44 90 GLN A CA 1
ATOM 716 C C . GLN A 1 90 ? -4.468 7.455 -7.274 1.00 77.44 90 GLN A C 1
ATOM 718 O O . GLN A 1 90 ? -3.796 7.596 -6.252 1.00 77.44 90 GLN A O 1
ATOM 723 N N . ILE A 1 91 ? -3.960 6.992 -8.411 1.00 74.19 91 ILE A N 1
ATOM 724 C CA . ILE A 1 91 ? -2.556 6.659 -8.616 1.00 74.19 91 ILE A CA 1
ATOM 725 C C . ILE A 1 91 ? -2.008 7.542 -9.729 1.00 74.19 91 ILE A C 1
ATOM 727 O O . ILE A 1 91 ? -2.564 7.594 -10.827 1.00 74.19 91 ILE A O 1
ATOM 731 N N . GLN A 1 92 ? -0.897 8.207 -9.436 1.00 71.88 92 GLN A N 1
ATOM 732 C CA . GLN A 1 92 ? -0.154 9.028 -10.378 1.00 71.88 92 GLN A CA 1
ATOM 733 C C . GLN A 1 92 ? 1.242 8.432 -10.560 1.00 71.88 92 GLN A C 1
ATOM 735 O O . GLN A 1 92 ? 1.937 8.162 -9.580 1.00 71.88 92 GLN A O 1
ATOM 740 N N . ALA A 1 93 ? 1.666 8.248 -11.810 1.00 64.56 93 ALA A N 1
ATOM 741 C CA . ALA A 1 93 ? 3.055 7.915 -12.104 1.00 64.56 93 ALA A CA 1
ATOM 742 C C . ALA A 1 93 ? 3.944 9.148 -11.861 1.00 64.56 93 ALA A C 1
ATOM 744 O O . ALA A 1 93 ? 3.702 10.210 -12.428 1.00 64.56 93 ALA A O 1
ATOM 745 N N . THR A 1 94 ? 4.959 9.027 -11.005 1.00 56.44 94 THR A N 1
ATOM 746 C CA . THR A 1 94 ? 5.851 10.145 -10.640 1.00 56.44 94 THR A CA 1
ATOM 747 C C . THR A 1 94 ? 7.045 10.299 -11.581 1.00 56.44 94 THR A C 1
ATOM 749 O O . THR A 1 94 ? 7.621 11.380 -11.659 1.00 56.44 94 THR A O 1
ATOM 752 N N . THR A 1 95 ? 7.407 9.249 -12.320 1.00 54.03 95 THR A N 1
ATOM 753 C CA . THR A 1 95 ? 8.508 9.253 -13.291 1.00 54.03 95 THR A CA 1
ATOM 754 C C . THR A 1 95 ? 7.971 9.097 -14.706 1.00 54.03 95 THR A C 1
ATOM 756 O O . THR A 1 95 ? 7.370 8.078 -15.044 1.00 54.03 95 THR A O 1
ATOM 759 N N . PHE A 1 96 ? 8.207 10.117 -15.530 1.00 53.00 96 PHE A N 1
ATOM 760 C CA . PHE A 1 96 ? 7.864 10.137 -16.947 1.00 53.00 96 PHE A CA 1
ATOM 761 C C . PHE A 1 96 ? 9.154 10.239 -17.762 1.00 53.00 96 PHE A C 1
ATOM 763 O O . PHE A 1 96 ? 9.722 11.318 -17.916 1.00 53.00 96 PHE A O 1
ATOM 770 N N . TYR A 1 97 ? 9.628 9.100 -18.263 1.00 56.78 97 TYR A N 1
ATOM 771 C CA . TYR A 1 97 ? 10.647 9.064 -19.310 1.00 56.78 97 TYR A CA 1
ATOM 772 C C . TYR A 1 97 ? 9.956 8.835 -20.662 1.00 56.78 97 TYR A C 1
ATOM 774 O O . TYR A 1 97 ? 8.979 8.077 -20.710 1.00 56.78 97 TYR A O 1
ATOM 782 N N . PRO A 1 98 ? 10.423 9.447 -21.767 1.00 50.16 98 PRO A N 1
ATOM 783 C CA . PRO A 1 98 ? 9.906 9.143 -23.099 1.00 50.16 98 PRO A CA 1
ATOM 784 C C . PRO A 1 98 ? 9.972 7.629 -23.361 1.00 50.16 98 PRO A C 1
ATOM 786 O O . PRO A 1 98 ? 11.048 7.042 -23.303 1.00 50.16 98 PRO A O 1
ATOM 789 N N . GLY A 1 99 ? 8.819 6.991 -23.594 1.00 51.62 99 GLY A N 1
ATOM 790 C CA . GLY A 1 99 ? 8.709 5.536 -23.787 1.00 51.62 99 GLY A CA 1
ATOM 791 C C . GLY A 1 99 ? 8.462 4.700 -22.521 1.00 51.62 99 GLY A C 1
ATOM 792 O O . GLY A 1 99 ? 8.362 3.481 -22.623 1.00 51.62 99 GLY A O 1
ATOM 793 N N . SER A 1 100 ? 8.332 5.318 -21.341 1.00 52.94 100 SER A N 1
ATOM 794 C CA . SER A 1 100 ? 7.928 4.604 -20.119 1.00 52.94 100 SER A CA 1
ATOM 795 C C . SER A 1 100 ? 6.420 4.314 -20.102 1.00 52.94 100 SER A C 1
ATOM 797 O O . SER A 1 100 ? 5.598 5.224 -20.227 1.00 52.94 100 SER A O 1
ATOM 799 N N . PHE A 1 101 ? 6.045 3.042 -19.928 1.00 59.28 101 PHE A N 1
ATOM 800 C CA . PHE A 1 101 ? 4.653 2.604 -19.786 1.00 59.28 101 PHE A CA 1
ATOM 801 C C . PHE A 1 101 ? 4.404 2.124 -18.356 1.00 59.28 101 PHE A C 1
ATOM 803 O O . PHE A 1 101 ? 4.903 1.083 -17.941 1.00 59.28 101 PHE A O 1
ATOM 810 N N . ASN A 1 102 ? 3.595 2.867 -17.601 1.00 61.78 102 ASN A N 1
ATOM 811 C CA . ASN A 1 102 ? 3.199 2.471 -16.252 1.00 61.78 102 ASN A CA 1
ATOM 812 C C . ASN A 1 102 ? 1.899 1.662 -16.321 1.00 61.78 102 ASN A C 1
ATOM 814 O O . ASN A 1 102 ? 0.863 2.212 -16.700 1.00 61.78 102 ASN A O 1
ATOM 818 N N . THR A 1 103 ? 1.949 0.382 -15.944 1.00 65.88 103 THR A N 1
ATOM 819 C CA . THR A 1 103 ? 0.772 -0.500 -15.880 1.00 65.88 103 THR A CA 1
ATOM 820 C C . THR A 1 103 ? 0.370 -0.726 -14.426 1.00 65.88 103 THR A C 1
ATOM 822 O O . THR A 1 103 ? 1.214 -1.061 -13.601 1.00 65.88 103 THR A O 1
ATOM 825 N N . PHE A 1 104 ? -0.919 -0.583 -14.114 1.00 71.38 104 PHE A N 1
ATOM 826 C CA . PHE A 1 104 ? -1.466 -0.824 -12.776 1.00 71.38 104 PHE A CA 1
ATOM 827 C C . PHE A 1 104 ? -2.452 -1.989 -12.810 1.00 71.38 104 PHE A C 1
ATOM 829 O O . PHE A 1 104 ? -3.274 -2.083 -13.719 1.00 71.38 104 PHE A O 1
ATOM 836 N N . GLN A 1 105 ? -2.365 -2.879 -11.822 1.00 70.31 105 GLN A N 1
ATOM 837 C CA . GLN A 1 105 ? -3.199 -4.076 -11.719 1.00 70.31 105 GLN A CA 1
ATOM 838 C C . GLN A 1 105 ? -3.552 -4.353 -10.257 1.00 70.31 105 GLN A C 1
ATOM 840 O O . GLN A 1 105 ? -2.740 -4.107 -9.365 1.00 70.31 105 GLN A O 1
ATOM 845 N N . ILE A 1 106 ? -4.744 -4.907 -10.025 1.00 73.62 106 ILE A N 1
ATOM 846 C CA . ILE A 1 106 ? -5.146 -5.449 -8.723 1.00 73.62 106 ILE A CA 1
ATOM 847 C C . ILE A 1 106 ? -4.700 -6.910 -8.684 1.00 73.62 106 ILE A C 1
ATOM 849 O O . ILE A 1 106 ? -5.072 -7.689 -9.557 1.00 73.62 106 ILE A O 1
ATOM 853 N N . ARG A 1 107 ? -3.860 -7.277 -7.711 1.00 67.94 107 ARG A N 1
ATOM 854 C CA . ARG A 1 107 ? -3.265 -8.625 -7.632 1.00 67.94 107 ARG A CA 1
ATOM 855 C C . ARG A 1 107 ? -3.936 -9.566 -6.628 1.00 67.94 107 ARG A C 1
ATOM 857 O O . ARG A 1 107 ? -3.661 -10.758 -6.683 1.00 67.94 107 ARG A O 1
ATOM 864 N N . SER A 1 108 ? -4.734 -9.035 -5.708 1.00 66.69 108 SER A N 1
ATOM 865 C CA . SER A 1 108 ? -5.390 -9.761 -4.608 1.00 66.69 108 SER A CA 1
ATOM 866 C C . SER A 1 108 ? -6.460 -8.869 -3.972 1.00 66.69 108 SER A C 1
ATOM 868 O O . SER A 1 108 ? -6.319 -7.646 -4.075 1.00 66.69 108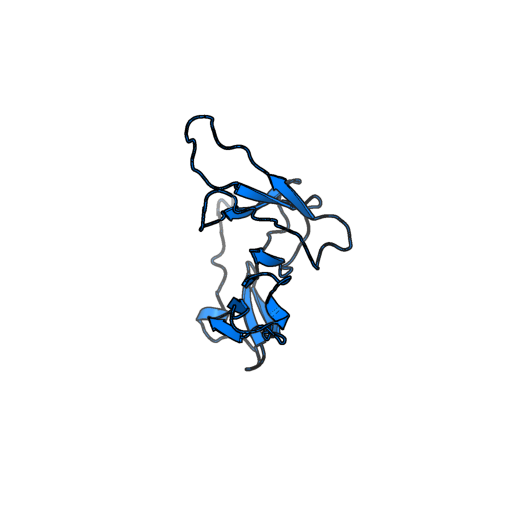 SER A O 1
ATOM 870 N N . GLY A 1 109 ? -7.455 -9.445 -3.287 1.00 66.75 109 GLY A N 1
ATOM 871 C CA . GLY A 1 109 ? -8.504 -8.676 -2.593 1.00 66.75 109 GLY A CA 1
ATOM 872 C C . GLY A 1 109 ? -9.565 -8.112 -3.543 1.00 66.75 109 GLY A C 1
ATOM 873 O O . GLY A 1 109 ? -10.057 -7.006 -3.355 1.00 66.75 109 GLY A O 1
ATOM 874 N N . ASN A 1 110 ? -9.817 -8.816 -4.646 1.00 73.06 110 ASN A N 1
ATOM 875 C CA . ASN A 1 110 ? -10.843 -8.484 -5.638 1.00 73.06 110 ASN A CA 1
ATOM 876 C C . ASN A 1 110 ? -11.423 -9.758 -6.271 1.00 73.06 110 ASN A C 1
ATOM 878 O O . ASN A 1 110 ? -11.692 -9.817 -7.471 1.00 73.06 110 ASN A O 1
ATOM 882 N N . GLU A 1 111 ? -11.527 -10.814 -5.475 1.00 79.38 111 GLU A N 1
ATOM 883 C CA . GLU A 1 111 ? -12.015 -12.128 -5.880 1.00 79.38 111 GLU A CA 1
ATOM 884 C C . GLU A 1 111 ? -13.481 -12.051 -6.341 1.00 79.38 111 GLU A C 1
ATOM 886 O O . GLU A 1 111 ? -13.858 -12.724 -7.299 1.00 79.38 111 GLU A O 1
ATOM 891 N N . ASP A 1 112 ? -14.257 -11.147 -5.738 1.00 75.56 112 ASP A N 1
ATOM 892 C CA . ASP A 1 112 ? -15.665 -10.892 -6.058 1.00 75.56 112 ASP A CA 1
ATOM 893 C C . ASP A 1 112 ? -15.863 -9.901 -7.227 1.00 75.56 112 ASP A C 1
ATOM 895 O O . ASP A 1 112 ? -16.988 -9.641 -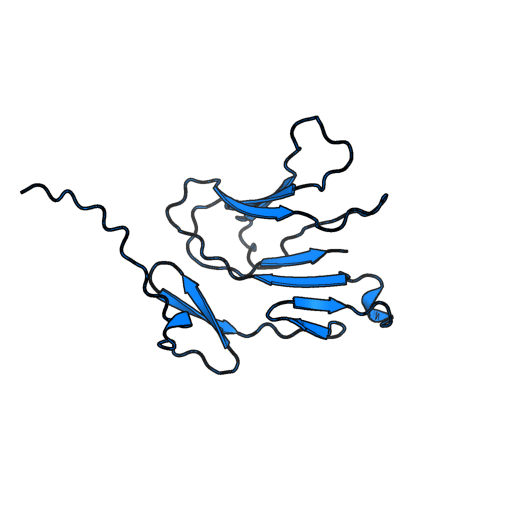7.655 1.00 75.56 112 ASP A O 1
ATOM 899 N N . GLY A 1 113 ? -14.776 -9.355 -7.793 1.00 77.94 113 GLY A N 1
ATOM 900 C CA . GLY A 1 113 ? -14.824 -8.458 -8.957 1.00 77.94 113 GLY A CA 1
ATOM 901 C C . GLY A 1 113 ? -15.403 -7.068 -8.673 1.00 77.94 113 GLY A C 1
ATOM 902 O O . GLY A 1 113 ? -15.827 -6.363 -9.590 1.00 77.94 113 GLY A O 1
ATOM 903 N N . GLU A 1 114 ? -15.424 -6.661 -7.411 1.00 76.88 114 GLU A N 1
ATOM 904 C CA . GLU A 1 114 ? -16.039 -5.419 -6.951 1.00 76.88 114 GLU A CA 1
ATOM 905 C C . GLU A 1 114 ? -15.152 -4.190 -7.162 1.00 76.88 114 GLU A C 1
ATOM 907 O O . GLU A 1 114 ? -15.642 -3.066 -7.166 1.00 76.88 114 GLU A O 1
ATOM 912 N N . PHE A 1 115 ? -13.854 -4.368 -7.383 1.00 77.88 115 PHE A N 1
ATOM 913 C CA . PHE A 1 115 ? -12.914 -3.289 -7.644 1.00 77.88 115 PHE A CA 1
ATOM 914 C C . PHE A 1 115 ? -12.506 -3.241 -9.116 1.00 77.88 115 PHE A C 1
ATOM 916 O O . PHE A 1 115 ? -12.147 -4.249 -9.727 1.00 77.88 115 PHE A O 1
ATOM 923 N N . TYR A 1 116 ? -12.486 -2.038 -9.691 1.00 82.31 116 TYR A N 1
ATOM 924 C CA . TYR A 1 116 ? -12.003 -1.827 -11.057 1.00 82.31 116 TYR A CA 1
ATOM 925 C C . TYR A 1 116 ? -11.165 -0.553 -11.184 1.00 82.31 116 TYR A C 1
ATOM 927 O O . TYR A 1 116 ? -11.371 0.434 -10.477 1.00 82.31 116 TYR A O 1
ATOM 935 N N . ILE A 1 117 ? -10.206 -0.571 -12.112 1.00 79.94 117 ILE A N 1
ATOM 936 C CA . ILE A 1 117 ? -9.318 0.558 -12.413 1.00 79.94 117 ILE A CA 1
ATOM 937 C C . ILE A 1 117 ? -9.834 1.270 -13.669 1.00 79.94 117 ILE A C 1
ATOM 939 O O . ILE A 1 117 ? -10.112 0.613 -14.671 1.00 79.94 117 ILE A O 1
ATOM 943 N N . ARG A 1 118 ? -9.917 2.608 -13.662 1.00 82.00 118 ARG A N 1
ATOM 944 C CA . ARG A 1 118 ? -10.113 3.400 -14.892 1.00 82.00 118 ARG A CA 1
ATOM 945 C C . ARG A 1 118 ? -8.990 4.403 -15.103 1.00 82.00 118 ARG A C 1
ATOM 947 O O . ARG A 1 118 ? -8.562 5.079 -14.167 1.00 82.00 118 ARG A O 1
ATOM 954 N N . VAL A 1 119 ? -8.564 4.527 -16.358 1.00 75.00 119 VAL A N 1
ATOM 955 C CA . VAL A 1 119 ? -7.690 5.613 -16.814 1.00 75.00 119 VAL A CA 1
ATOM 956 C C . VAL A 1 119 ? -8.542 6.870 -16.937 1.00 75.00 119 VAL A C 1
ATOM 958 O O . VAL A 1 119 ? -9.550 6.864 -17.642 1.00 75.00 119 VAL A O 1
ATOM 961 N N . SER A 1 120 ? -8.159 7.939 -16.246 1.00 67.38 120 SER A N 1
ATOM 962 C CA . SER A 1 120 ? -8.811 9.240 -16.399 1.00 67.38 120 SER A CA 1
ATOM 963 C C . SER A 1 120 ? -8.002 10.094 -17.380 1.00 67.38 120 SER A C 1
ATOM 965 O O . SER A 1 120 ? -6.834 10.374 -17.096 1.00 67.38 120 SER A O 1
ATOM 967 N N . PRO A 1 121 ? -8.571 10.501 -18.531 1.00 59.66 121 PRO A N 1
ATOM 968 C CA . PRO A 1 121 ? -7.908 11.450 -19.415 1.00 59.66 121 PRO A CA 1
ATOM 969 C C . PRO A 1 121 ? -7.802 12.819 -18.730 1.00 59.66 121 PRO A C 1
ATOM 971 O O . PRO A 1 121 ? -8.744 13.277 -18.083 1.00 59.66 121 PRO A O 1
ATOM 974 N N . TYR A 1 122 ? -6.645 13.468 -18.865 1.00 59.88 122 TYR A N 1
ATOM 975 C CA . TYR A 1 122 ? -6.435 14.828 -18.370 1.00 59.88 122 TYR A CA 1
ATOM 976 C C . TYR A 1 122 ? -7.165 15.844 -19.270 1.00 59.88 122 TYR A C 1
ATOM 978 O O . TYR A 1 122 ? -7.292 15.599 -20.475 1.00 59.88 122 TYR A O 1
ATOM 986 N N . PRO A 1 123 ? -7.613 17.001 -18.744 1.00 52.34 123 PRO A N 1
ATOM 987 C CA . PRO A 1 123 ? -8.015 18.125 -19.582 1.00 52.34 123 PRO A CA 1
ATOM 988 C C . PRO A 1 123 ? -6.872 18.525 -20.530 1.00 52.34 123 PRO A C 1
ATOM 990 O O . PRO A 1 123 ? -5.698 18.554 -20.167 1.00 52.34 123 PRO A O 1
ATOM 993 N N . SER A 1 124 ? -7.252 18.806 -21.769 1.00 49.44 124 SER A N 1
ATOM 994 C CA . SER A 1 124 ? -6.505 18.690 -23.028 1.00 49.44 124 SER A CA 1
ATOM 995 C C . SER A 1 124 ? -5.308 19.631 -23.268 1.00 49.44 124 SER A C 1
ATOM 997 O O . SER A 1 124 ? -5.060 19.981 -24.416 1.00 49.44 124 SER A O 1
ATOM 999 N N . ASN A 1 125 ? -4.556 20.058 -22.247 1.00 52.97 125 ASN A N 1
ATOM 1000 C CA . ASN A 1 125 ? -3.572 21.144 -22.406 1.00 52.97 125 ASN A CA 1
ATOM 1001 C C . ASN A 1 125 ? -2.143 20.898 -21.886 1.00 52.97 125 ASN A C 1
ATOM 1003 O O . ASN A 1 125 ? -1.395 21.856 -21.703 1.00 52.97 125 ASN A O 1
ATOM 1007 N N . SER A 1 126 ? -1.699 19.653 -21.690 1.00 45.62 126 SER A N 1
ATOM 1008 C CA . SER A 1 126 ? -0.293 19.391 -21.337 1.00 45.62 126 SER A CA 1
ATOM 1009 C C . SER A 1 126 ? 0.265 18.138 -22.026 1.00 45.62 126 SER A C 1
ATOM 1011 O O . SER A 1 126 ? -0.104 17.009 -21.727 1.00 45.62 126 SER A O 1
ATOM 1013 N N . GLN A 1 127 ? 1.199 18.337 -22.962 1.00 49.69 127 GLN A N 1
ATOM 1014 C CA . GLN A 1 127 ? 1.860 17.280 -23.752 1.00 49.69 127 GLN A CA 1
ATOM 1015 C C . GLN A 1 127 ? 2.887 16.433 -22.965 1.00 49.69 127 GLN A C 1
ATOM 1017 O O . GLN A 1 127 ? 3.729 15.765 -23.559 1.00 49.69 127 GLN A O 1
ATOM 1022 N N . SER A 1 128 ? 2.860 16.445 -21.633 1.00 51.47 128 SER A N 1
ATOM 1023 C CA . SER A 1 128 ? 3.925 15.831 -20.824 1.00 51.47 128 SER A CA 1
ATOM 1024 C C . SER A 1 128 ? 3.497 15.454 -19.404 1.00 51.47 128 SER A C 1
ATOM 1026 O O . SER A 1 128 ? 4.307 15.519 -18.480 1.00 51.47 128 SER A O 1
ATOM 1028 N N . GLN A 1 129 ? 2.232 15.076 -19.195 1.00 53.00 129 GLN A N 1
ATOM 1029 C CA . GLN A 1 129 ? 1.739 14.725 -17.859 1.00 53.00 129 GLN A CA 1
ATOM 1030 C C . GLN A 1 129 ? 1.368 13.243 -17.715 1.00 53.00 129 GLN A C 1
ATOM 1032 O O . GLN A 1 129 ? 0.882 12.630 -18.665 1.00 53.00 129 GLN A O 1
ATOM 1037 N N . PRO A 1 130 ? 1.636 12.650 -16.535 1.00 54.78 130 PRO A N 1
ATOM 1038 C CA . PRO A 1 130 ? 1.444 11.226 -16.294 1.00 54.78 130 PRO A CA 1
ATOM 1039 C C . PRO A 1 130 ? -0.029 10.827 -16.415 1.00 54.78 130 PRO A C 1
ATOM 1041 O O . PRO A 1 130 ? -0.925 11.595 -16.079 1.00 54.78 130 PRO A O 1
ATOM 1044 N N . PHE A 1 131 ? -0.284 9.595 -16.856 1.00 57.50 131 PHE A N 1
ATOM 1045 C CA . PHE A 1 131 ? -1.615 8.998 -16.778 1.00 57.50 131 PHE A CA 1
ATOM 1046 C C . PHE A 1 131 ? -2.034 8.860 -15.307 1.00 57.50 131 PHE A C 1
ATOM 1048 O O . PHE A 1 131 ? -1.248 8.391 -14.477 1.00 57.50 131 PHE A O 1
ATOM 1055 N N . PHE A 1 132 ? -3.274 9.245 -14.995 1.00 66.00 132 PHE A N 1
ATOM 1056 C CA . PHE A 1 132 ? -3.858 9.072 -13.668 1.00 66.00 132 PHE A CA 1
ATOM 1057 C C . PHE A 1 132 ? -4.846 7.913 -13.695 1.00 66.00 132 PHE A C 1
ATOM 1059 O O . PHE 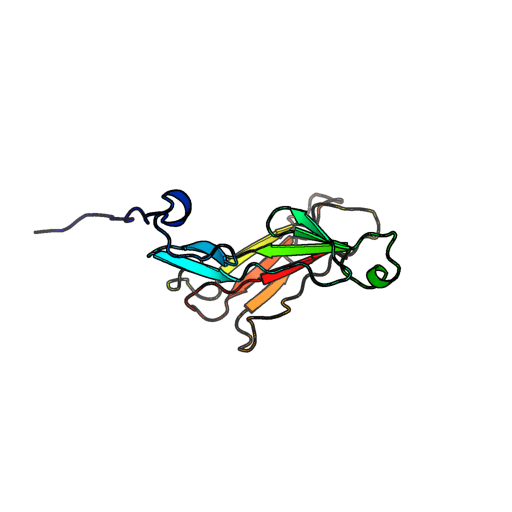A 1 132 ? -5.732 7.838 -14.552 1.00 66.00 132 PHE A O 1
ATOM 1066 N N . TYR A 1 133 ? -4.694 7.018 -12.729 1.00 72.06 133 TYR A N 1
ATOM 1067 C CA . TYR A 1 133 ? -5.539 5.848 -12.566 1.00 72.06 133 TYR A CA 1
ATOM 1068 C C . TYR A 1 133 ? -6.409 6.042 -11.338 1.00 72.06 133 TYR A C 1
ATOM 1070 O O . TYR A 1 133 ? -5.919 6.446 -10.287 1.00 72.06 133 TYR A O 1
ATOM 1078 N N . LYS A 1 134 ? -7.699 5.745 -11.458 1.00 73.25 134 LYS A N 1
ATOM 1079 C CA . LYS A 1 134 ? -8.629 5.740 -10.331 1.00 73.25 134 LYS A CA 1
ATOM 1080 C C . LYS A 1 134 ? -9.099 4.322 -10.070 1.00 73.25 134 LYS A C 1
ATOM 1082 O O . LYS A 1 134 ? -9.454 3.617 -11.016 1.00 73.25 134 LYS A O 1
ATOM 1087 N N . VAL A 1 135 ? -9.098 3.922 -8.804 1.00 76.56 135 VAL A N 1
ATOM 1088 C CA . VAL A 1 135 ? -9.695 2.658 -8.366 1.00 76.56 135 VAL A CA 1
ATOM 1089 C C . VAL A 1 135 ? -11.071 2.943 -7.801 1.00 76.56 135 VAL A C 1
ATOM 1091 O O . VAL A 1 135 ? -11.235 3.851 -6.985 1.00 76.56 135 VAL A O 1
ATOM 1094 N N . TYR A 1 136 ? -12.044 2.167 -8.254 1.00 75.50 136 TYR A N 1
ATOM 1095 C CA . TYR A 1 136 ? -13.443 2.286 -7.884 1.00 75.50 136 TYR A CA 1
ATOM 1096 C C . TYR A 1 136 ? -13.903 1.024 -7.179 1.00 75.50 136 TYR A C 1
ATOM 1098 O O . TYR A 1 136 ? -13.410 -0.057 -7.493 1.00 75.50 136 TYR A O 1
ATOM 1106 N N . SER A 1 137 ? -14.883 1.176 -6.295 1.00 71.94 137 SER A N 1
ATOM 1107 C CA . SER A 1 137 ? -15.648 0.064 -5.736 1.00 71.94 137 SER A CA 1
ATOM 1108 C C . SER A 1 137 ? -17.055 0.038 -6.343 1.00 71.94 137 SER A C 1
ATOM 1110 O O . SER A 1 137 ? -17.699 1.085 -6.467 1.00 71.94 137 SER A O 1
ATOM 1112 N N . GLY A 1 138 ? -17.482 -1.145 -6.782 1.00 62.34 138 GLY A N 1
ATOM 1113 C CA . GLY A 1 138 ? -18.722 -1.468 -7.490 1.00 62.34 138 GLY A CA 1
ATOM 1114 C C . GLY A 1 138 ? -19.816 -2.061 -6.601 1.00 62.34 138 GLY A C 1
ATOM 1115 O O . GLY A 1 138 ? -20.921 -2.296 -7.084 1.00 62.34 138 GLY A O 1
ATOM 1116 N N . THR A 1 139 ? -19.542 -2.237 -5.313 1.00 55.53 139 THR A N 1
ATOM 1117 C CA . THR A 1 139 ? -20.484 -2.618 -4.254 1.00 55.53 139 THR A CA 1
ATOM 1118 C C . THR A 1 139 ? -20.073 -1.839 -3.002 1.00 55.53 139 THR A C 1
ATOM 1120 O O . THR A 1 139 ? -18.895 -1.596 -2.781 1.00 55.53 139 THR A O 1
ATOM 1123 N N . GLY A 1 140 ? -21.009 -1.328 -2.205 1.00 54.34 140 GLY A N 1
ATOM 1124 C CA . GLY A 1 140 ? -20.699 -0.423 -1.087 1.00 54.34 140 GLY A CA 1
ATOM 1125 C C . GLY A 1 140 ? -20.118 -1.174 0.111 1.00 54.34 140 GLY A C 1
ATOM 1126 O O . GLY A 1 140 ? -20.767 -1.241 1.150 1.00 54.34 140 GLY A O 1
ATOM 1127 N N . LEU A 1 141 ? -18.959 -1.821 -0.047 1.00 52.91 141 LEU A N 1
ATOM 1128 C CA . LEU A 1 141 ? -18.460 -2.774 0.936 1.00 52.91 141 LEU A CA 1
ATOM 1129 C C . LEU A 1 141 ? -17.712 -2.144 2.124 1.00 52.91 141 LEU A C 1
ATOM 1131 O O . LEU A 1 141 ? -17.043 -1.113 1.984 1.00 52.91 141 LEU A O 1
ATOM 1135 N N . PRO A 1 142 ? -17.766 -2.815 3.296 1.00 47.28 142 PRO A N 1
ATOM 1136 C CA . PRO A 1 142 ? -16.989 -2.489 4.477 1.00 47.28 142 PRO A CA 1
ATOM 1137 C C . PRO A 1 142 ? -15.606 -3.170 4.475 1.00 47.28 142 PRO A C 1
ATOM 1139 O O . PRO A 1 142 ? -15.495 -4.371 4.260 1.00 47.28 142 PRO A O 1
ATOM 1142 N N . ASN A 1 143 ? -14.596 -2.403 4.899 1.00 42.69 143 ASN A N 1
ATOM 1143 C CA . ASN A 1 143 ? -13.287 -2.813 5.438 1.00 42.69 143 ASN A CA 1
ATOM 1144 C C . ASN A 1 143 ? -12.147 -3.266 4.499 1.00 42.69 143 ASN A C 1
ATOM 1146 O O . ASN A 1 143 ? -12.015 -4.426 4.145 1.00 42.69 143 ASN A O 1
ATOM 1150 N N . THR A 1 144 ? -11.216 -2.319 4.311 1.00 47.91 144 THR A N 1
ATOM 1151 C CA . THR A 1 144 ? -9.745 -2.447 4.451 1.00 47.91 144 THR A CA 1
ATOM 1152 C C . THR A 1 144 ? -9.051 -3.669 3.836 1.00 47.91 144 THR A C 1
ATOM 1154 O O . THR A 1 144 ? -8.383 -4.422 4.545 1.00 47.91 144 THR A O 1
ATOM 1157 N N . ASP A 1 145 ? -9.053 -3.764 2.506 1.00 44.50 145 ASP A N 1
ATOM 1158 C CA . ASP A 1 145 ? -8.101 -4.619 1.790 1.00 44.50 145 ASP A CA 1
ATOM 1159 C C . ASP A 1 145 ? -6.846 -3.864 1.334 1.00 44.50 145 ASP A C 1
ATOM 1161 O O . ASP A 1 145 ? -6.863 -2.688 0.952 1.00 44.50 145 ASP A O 1
ATOM 1165 N N . ALA A 1 146 ? -5.710 -4.558 1.428 1.00 40.47 146 ALA A N 1
ATOM 1166 C CA . ALA A 1 146 ? -4.401 -4.044 1.061 1.00 40.47 146 ALA A CA 1
ATOM 1167 C C . ALA A 1 146 ? -4.191 -4.161 -0.453 1.00 40.47 146 ALA A C 1
ATOM 1169 O O . ALA A 1 146 ? -4.102 -5.261 -0.999 1.00 40.47 146 ALA A O 1
ATOM 1170 N N . PHE A 1 147 ? -4.030 -3.027 -1.133 1.00 45.00 147 PHE A N 1
ATOM 1171 C CA . PHE A 1 147 ? -3.727 -3.015 -2.562 1.00 45.00 147 PHE A CA 1
ATOM 1172 C C . PHE A 1 147 ? -2.213 -2.989 -2.777 1.00 45.00 147 PHE A C 1
ATOM 1174 O O . PHE A 1 147 ? -1.490 -2.173 -2.198 1.00 45.00 147 PHE A O 1
ATOM 1181 N N . ARG A 1 148 ? -1.723 -3.883 -3.640 1.00 41.34 148 ARG A N 1
ATOM 1182 C CA . ARG A 1 148 ? -0.324 -3.915 -4.076 1.00 41.34 148 ARG A CA 1
ATOM 1183 C C . ARG A 1 148 ? -0.193 -3.165 -5.397 1.00 41.34 148 ARG A C 1
ATOM 1185 O O . ARG A 1 148 ? -0.620 -3.680 -6.426 1.00 41.34 148 ARG A O 1
ATOM 1192 N N . SER A 1 149 ? 0.438 -1.993 -5.385 1.00 42.84 149 SER A N 1
ATOM 1193 C CA . SER A 1 149 ? 0.839 -1.298 -6.612 1.00 42.84 149 SER A CA 1
ATOM 1194 C C . SER A 1 149 ? 2.331 -1.514 -6.872 1.00 42.84 149 SER A C 1
ATOM 1196 O O . SER A 1 149 ? 3.157 -1.483 -5.956 1.00 42.84 149 SER A O 1
ATOM 1198 N N . GLY A 1 150 ? 2.680 -1.793 -8.125 1.00 37.72 150 GLY A N 1
ATOM 1199 C CA . GLY A 1 150 ? 4.063 -1.874 -8.576 1.00 37.72 150 GLY A CA 1
ATOM 1200 C C . GLY A 1 150 ? 4.207 -1.164 -9.911 1.00 37.72 150 GLY A C 1
ATOM 1201 O O . GLY A 1 150 ? 3.349 -1.325 -10.774 1.00 37.72 150 GLY A O 1
ATOM 1202 N N . GLY A 1 151 ? 5.251 -0.351 -10.043 1.00 43.38 151 GLY A N 1
ATOM 1203 C CA . GLY A 1 151 ? 5.656 0.226 -11.325 1.00 43.38 151 GLY A CA 1
ATOM 1204 C C . GLY A 1 151 ? 6.625 -0.720 -12.028 1.00 43.38 151 GLY A C 1
ATOM 1205 O O . GLY A 1 151 ? 7.456 -1.335 -11.352 1.00 43.38 151 GLY A O 1
ATOM 1206 N N . LEU A 1 152 ? 6.491 -0.855 -13.349 1.00 39.88 152 LEU A N 1
ATOM 1207 C CA . LEU A 1 152 ? 7.536 -1.427 -14.201 1.00 39.88 152 LEU A CA 1
ATOM 1208 C C . LEU A 1 152 ? 8.665 -0.398 -14.301 1.00 39.88 152 LEU A C 1
ATOM 1210 O O . LEU A 1 152 ? 8.393 0.704 -14.823 1.00 39.88 152 LEU A O 1
#

Secondary structure (DSSP, 8-state):
-------------TTTTT-----TTEEEEEETTEEEEEE--PPPTT-EEEETTEEE--TTSGGGTTS-SEEEEE-----SSPPSSEEEEEEE-S---TT--------SS-TTS-EEEEEEPPPS--TT---EEEEEESS---S-PPEEEEE-

Radius of gyration: 18.92 Å; chains: 1; bounding box: 58×33×47 Å

Foldseek 3Di:
DDDDDPCPPPQDFCLVVVVDPEDPQWHWDDERPGIDTHGQDDDDPPWDDDDRQKTARDPVDPVCPPPFRMKGKDKAFAQLPDDPFDFRDKDWDPDDDVPFDWDWDFDDDCPVVQKDKDWDDDPDPDPGGTTMITITGHHSDGDIDMGMTGTD